Protein AF-A0A960BU29-F1 (afdb_monomer)

Foldseek 3Di:
DDDDDVPPDFDQPWKFKWKDQVVPDIDTPDIGPDPDDDDDDDLQTKMKIWMWTQGPVGIDDIDDIDIDGD

Secondary structure (DSSP, 8-state):
-----TT-PPPEEEEEEEEESSSS--EEEEEESSS-------TTS-EEEEEEEEETTEEPPPPPPEEE--

Mean predicted aligned error: 5.95 Å

pLDDT: mean 90.26, std 14.74, range [42.06, 98.38]

Structure (mmCIF, N/CA/C/O backbone):
data_AF-A0A960BU29-F1
#
_entry.id   AF-A0A960BU29-F1
#
loop_
_atom_site.group_PDB
_atom_site.id
_atom_site.type_symbol
_atom_site.label_atom_id
_atom_site.label_alt_id
_atom_site.label_comp_id
_atom_site.label_asym_id
_atom_site.label_entity_id
_atom_site.label_seq_id
_atom_site.pdbx_PDB_ins_code
_atom_site.Cartn_x
_atom_site.Cartn_y
_atom_site.Cartn_z
_atom_site.occupancy
_atom_site.B_iso_or_equiv
_atom_site.auth_seq_id
_atom_site.auth_comp_id
_atom_site.auth_asym_id
_atom_site.auth_atom_id
_atom_site.pdbx_PDB_model_num
ATOM 1 N N . MET A 1 1 ? 29.830 -3.898 -24.254 1.00 42.06 1 MET A N 1
ATOM 2 C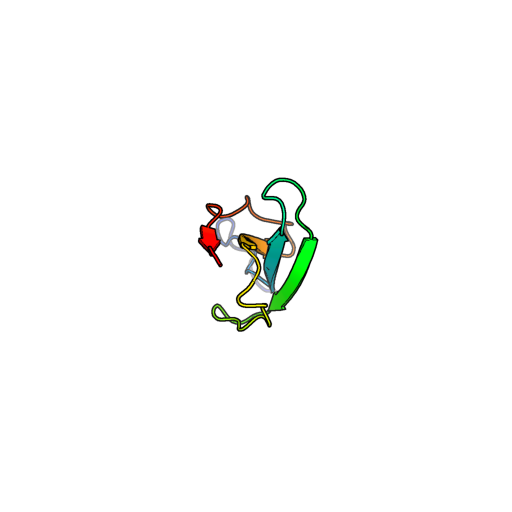 CA . MET A 1 1 ? 28.968 -2.782 -23.801 1.00 42.06 1 MET A CA 1
ATOM 3 C C . MET A 1 1 ? 27.519 -3.190 -24.038 1.00 42.06 1 MET A C 1
ATOM 5 O O . MET A 1 1 ? 27.191 -3.534 -25.166 1.00 42.06 1 MET A O 1
ATOM 9 N N . ALA A 1 2 ? 26.694 -3.294 -22.992 1.00 44.38 2 ALA A N 1
ATOM 10 C CA . ALA A 1 2 ? 25.342 -3.845 -23.109 1.00 44.38 2 ALA A CA 1
ATOM 11 C C . ALA A 1 2 ? 24.400 -2.871 -23.840 1.00 44.38 2 ALA A C 1
ATOM 13 O O . ALA A 1 2 ? 24.294 -1.698 -23.486 1.00 44.38 2 ALA A O 1
ATOM 14 N N . ARG A 1 3 ? 23.737 -3.377 -24.881 1.00 48.47 3 ARG A N 1
ATOM 15 C CA . ARG A 1 3 ? 22.795 -2.661 -25.745 1.00 48.47 3 ARG A CA 1
ATOM 16 C C . ARG A 1 3 ? 21.513 -2.391 -24.943 1.00 48.47 3 ARG A C 1
ATOM 18 O O . ARG A 1 3 ? 20.830 -3.333 -24.554 1.00 48.47 3 ARG A O 1
ATOM 25 N N . ARG A 1 4 ? 21.188 -1.124 -24.669 1.00 55.41 4 ARG A N 1
ATOM 26 C CA . ARG A 1 4 ? 19.867 -0.743 -24.143 1.00 55.41 4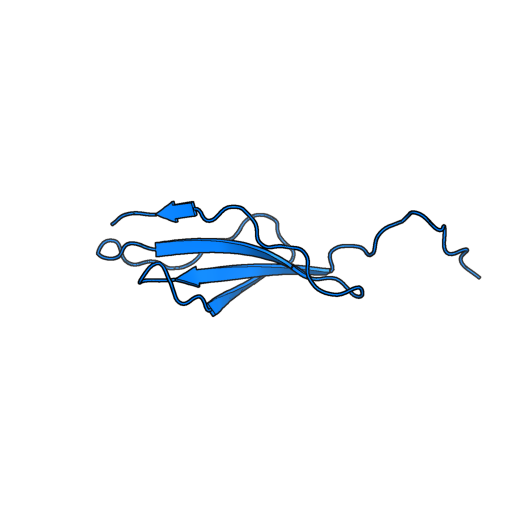 ARG A CA 1
ATOM 27 C C . ARG A 1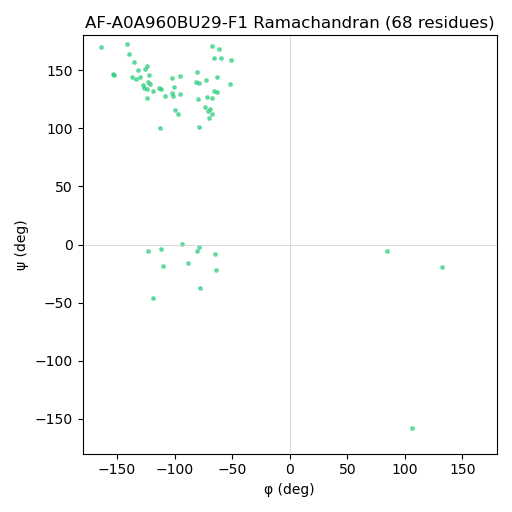 4 ? 18.839 -0.945 -25.255 1.00 55.41 4 ARG A C 1
ATOM 29 O O . ARG A 1 4 ? 18.848 -0.205 -26.234 1.00 55.41 4 ARG A O 1
ATOM 36 N N . THR A 1 5 ? 17.991 -1.957 -25.119 1.00 54.59 5 THR A N 1
ATOM 37 C CA . THR A 1 5 ? 16.849 -2.180 -26.011 1.00 54.59 5 THR A CA 1
ATOM 38 C C . THR A 1 5 ? 15.764 -1.143 -25.699 1.00 54.59 5 THR A C 1
ATOM 40 O O . THR A 1 5 ? 15.259 -1.136 -24.573 1.00 54.59 5 THR A O 1
ATOM 43 N N . PRO A 1 6 ? 15.375 -0.271 -26.646 1.00 48.34 6 PRO A N 1
ATOM 44 C CA . PRO A 1 6 ? 14.216 0.598 -26.474 1.00 48.34 6 PRO A CA 1
ATOM 45 C C . PRO A 1 6 ? 12.968 -0.292 -26.456 1.00 48.34 6 PRO A C 1
ATOM 47 O O . PRO A 1 6 ? 12.672 -0.957 -27.444 1.00 48.34 6 PRO A O 1
ATOM 50 N N . GLY A 1 7 ? 12.296 -0.381 -25.307 1.00 55.69 7 GLY A N 1
ATOM 51 C CA . GLY A 1 7 ? 11.126 -1.246 -25.098 1.00 55.69 7 GLY A CA 1
ATOM 52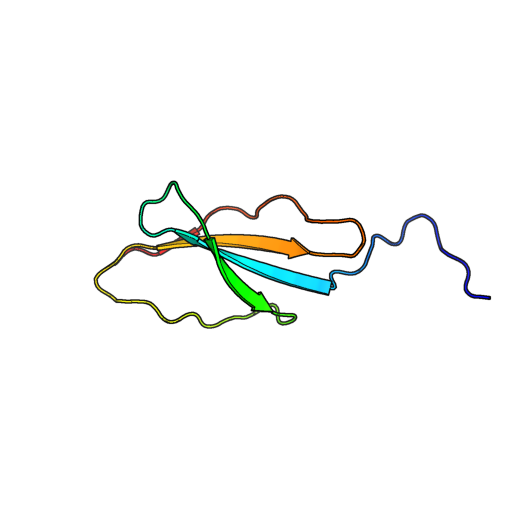 C C . GLY A 1 7 ? 11.184 -2.078 -23.815 1.00 55.69 7 GLY A C 1
ATOM 53 O O . GLY A 1 7 ? 10.146 -2.499 -23.313 1.00 55.69 7 GLY A O 1
ATOM 54 N N . ALA A 1 8 ? 12.370 -2.261 -23.228 1.00 61.28 8 ALA A N 1
ATOM 55 C CA . ALA A 1 8 ? 12.474 -2.789 -21.875 1.00 61.28 8 ALA A CA 1
ATOM 56 C C . ALA A 1 8 ? 12.173 -1.644 -20.900 1.00 61.28 8 ALA A C 1
ATOM 58 O O . ALA A 1 8 ? 13.014 -0.770 -20.683 1.00 61.28 8 ALA A O 1
ATOM 59 N N . GLY A 1 9 ? 10.953 -1.604 -20.360 1.00 70.12 9 GLY A N 1
ATOM 60 C CA . GLY A 1 9 ? 10.636 -0.724 -19.236 1.00 70.12 9 GLY A CA 1
ATOM 61 C C . GLY A 1 9 ? 11.656 -0.885 -18.102 1.00 70.12 9 GLY A C 1
ATOM 62 O O . GLY A 1 9 ? 12.363 -1.890 -18.012 1.00 70.12 9 GLY A O 1
ATOM 63 N N . PHE A 1 10 ? 11.758 0.116 -17.232 1.00 83.12 10 PHE A N 1
ATOM 64 C CA . PHE A 1 10 ? 12.652 0.023 -16.082 1.00 83.12 10 PHE A CA 1
ATOM 65 C C . PHE A 1 10 ? 12.148 -1.081 -15.142 1.00 83.12 10 PHE A C 1
ATOM 67 O O . PHE A 1 10 ? 10.947 -1.123 -14.861 1.00 83.12 10 PHE A O 1
ATOM 74 N N . PRO A 1 11 ? 13.023 -1.991 -14.678 1.00 89.75 11 PRO A N 1
ATOM 75 C CA . PRO A 1 11 ? 12.610 -3.048 -13.769 1.00 89.75 11 PRO A CA 1
ATOM 76 C C . PRO A 1 11 ? 12.108 -2.442 -12.457 1.00 89.75 11 PRO A C 1
ATOM 78 O O . PRO A 1 11 ? 12.652 -1.450 -11.971 1.00 89.75 11 PRO A O 1
ATOM 81 N N . VAL A 1 12 ? 11.083 -3.065 -11.874 1.00 93.12 12 VAL A N 1
ATOM 82 C CA . VAL A 1 12 ? 10.562 -2.645 -10.572 1.00 93.12 12 VAL A CA 1
ATOM 83 C C . VAL A 1 12 ? 11.589 -2.966 -9.495 1.00 93.12 12 VAL A C 1
ATOM 85 O O . VAL A 1 12 ? 11.881 -4.132 -9.235 1.00 93.12 12 VAL A O 1
ATOM 88 N N . SER A 1 13 ? 12.104 -1.924 -8.847 1.00 95.56 13 SER A N 1
ATOM 89 C CA . SER A 1 13 ? 13.081 -2.046 -7.766 1.00 95.56 13 SER A CA 1
ATOM 90 C C . SER A 1 13 ? 12.411 -2.448 -6.454 1.00 95.56 13 SER A C 1
ATOM 92 O O . SER A 1 13 ? 12.980 -3.210 -5.678 1.00 95.56 13 SER A O 1
ATOM 94 N N . GLN A 1 14 ? 11.205 -1.941 -6.182 1.00 97.31 14 GLN A N 1
ATOM 95 C CA . GLN A 1 14 ? 10.429 -2.266 -4.981 1.00 97.31 14 GLN A CA 1
ATOM 96 C C . GLN A 1 14 ? 8.956 -1.859 -5.117 1.00 97.31 14 GLN A C 1
ATOM 98 O O . GLN A 1 14 ? 8.564 -1.095 -5.995 1.00 97.31 14 GLN A O 1
ATOM 103 N N . TYR A 1 15 ? 8.149 -2.308 -4.164 1.00 98.12 15 TYR A N 1
ATOM 104 C CA . TYR A 1 15 ? 6.763 -1.917 -3.973 1.00 98.12 15 TYR A CA 1
ATOM 105 C C . TYR A 1 15 ? 6.601 -1.099 -2.694 1.00 98.12 15 TYR A C 1
ATOM 107 O O . TYR A 1 15 ? 7.090 -1.458 -1.616 1.00 98.12 15 TYR A O 1
ATOM 115 N N . LEU A 1 16 ? 5.867 0.002 -2.819 1.00 98.25 16 LEU A N 1
ATOM 116 C CA . LEU A 1 16 ? 5.473 0.890 -1.737 1.00 98.25 16 LEU A CA 1
ATOM 117 C C . LEU A 1 16 ? 4.041 0.577 -1.331 1.00 98.25 16 LEU A C 1
ATOM 119 O O . LEU A 1 16 ? 3.107 0.773 -2.104 1.00 98.25 16 LEU A O 1
ATOM 123 N N . VAL A 1 17 ? 3.868 0.119 -0.097 1.00 98.19 17 VAL A N 1
ATOM 124 C CA . VAL A 1 17 ? 2.560 -0.224 0.459 1.00 98.19 17 VAL A CA 1
ATOM 125 C C . VAL A 1 17 ? 2.073 0.959 1.275 1.00 98.19 17 VAL A C 1
ATOM 127 O O . VAL A 1 17 ? 2.642 1.278 2.325 1.00 98.19 17 VAL A O 1
ATOM 130 N N . TYR A 1 18 ? 1.020 1.607 0.794 1.00 98.38 18 TYR A N 1
ATOM 131 C CA . TYR A 1 18 ? 0.386 2.731 1.463 1.00 98.38 18 TYR A CA 1
ATOM 132 C C . TYR A 1 18 ? -0.798 2.259 2.296 1.00 98.38 18 TYR A C 1
ATOM 134 O O . TYR A 1 18 ? -1.516 1.340 1.910 1.00 98.38 18 TYR A O 1
ATOM 142 N N . ARG A 1 19 ? -1.021 2.914 3.437 1.00 98.25 19 ARG A N 1
ATOM 143 C CA . ARG A 1 19 ? -2.147 2.649 4.334 1.00 98.25 19 ARG A CA 1
ATOM 144 C C . ARG A 1 19 ? -2.820 3.943 4.762 1.00 98.25 19 ARG A C 1
ATOM 146 O O . ARG A 1 19 ? -2.135 4.911 5.086 1.00 98.25 19 ARG A O 1
ATOM 153 N N . SER A 1 20 ? -4.141 3.901 4.874 1.00 98.19 20 SER A N 1
ATOM 154 C CA . SER A 1 20 ? -4.964 4.904 5.545 1.00 98.19 20 SER A CA 1
ATOM 155 C C . SER A 1 20 ? -5.819 4.273 6.645 1.00 98.19 20 SER A C 1
ATOM 157 O O . SER A 1 20 ? -6.164 3.092 6.571 1.00 98.19 20 SER A O 1
ATOM 159 N N . THR A 1 21 ? -6.173 5.065 7.659 1.00 97.06 21 THR A N 1
ATOM 160 C CA . THR A 1 21 ? -7.162 4.722 8.700 1.00 97.06 21 THR A CA 1
ATOM 161 C C . THR A 1 21 ? -8.437 5.560 8.624 1.00 97.06 21 THR A C 1
ATOM 163 O O . THR A 1 21 ? -9.351 5.330 9.409 1.00 97.06 21 THR A O 1
ATOM 166 N N . ASN A 1 22 ? -8.500 6.540 7.721 1.00 96.06 22 ASN A N 1
ATOM 167 C CA . ASN A 1 22 ? -9.661 7.414 7.515 1.00 96.06 22 ASN A CA 1
ATOM 168 C C . ASN A 1 22 ? -10.190 7.377 6.070 1.00 96.06 22 ASN A C 1
ATOM 170 O O . ASN A 1 22 ? -11.218 7.978 5.793 1.00 96.06 22 ASN A O 1
ATOM 174 N N . GLY A 1 23 ? -9.500 6.679 5.162 1.00 94.81 23 GLY A N 1
ATOM 175 C CA . GLY A 1 23 ? -9.868 6.557 3.753 1.00 94.81 23 GLY A CA 1
ATOM 176 C C . GLY A 1 23 ? -9.378 7.703 2.865 1.00 94.81 23 GLY A C 1
ATOM 177 O O . GLY A 1 23 ? -9.497 7.590 1.650 1.00 94.81 23 GLY A O 1
ATOM 178 N N . SER A 1 24 ? -8.781 8.754 3.435 1.00 95.56 24 SER A N 1
ATOM 179 C CA . SER A 1 24 ? -8.411 9.973 2.698 1.00 95.56 24 SER A CA 1
ATOM 180 C C . SER A 1 24 ? -6.909 10.246 2.719 1.00 95.56 24 SER A C 1
ATOM 182 O O . SER A 1 24 ? -6.312 10.517 1.679 1.00 95.56 24 SER A O 1
ATOM 184 N N . THR A 1 25 ? -6.263 10.148 3.885 1.00 97.50 25 THR A N 1
ATOM 185 C CA . THR A 1 25 ? -4.818 10.386 4.019 1.00 97.50 25 THR A CA 1
ATOM 186 C C . THR A 1 25 ? -4.061 9.070 4.097 1.00 97.50 25 THR A C 1
ATOM 188 O O . THR A 1 25 ? -4.393 8.194 4.897 1.00 97.50 25 THR A O 1
ATOM 191 N N . PHE A 1 26 ? -3.042 8.918 3.251 1.00 98.31 26 PHE A N 1
ATOM 192 C CA . PHE A 1 26 ? -2.278 7.680 3.114 1.00 98.31 26 PHE A CA 1
ATOM 193 C C . PHE A 1 26 ? -0.794 7.912 3.367 1.00 98.31 26 PHE A C 1
ATOM 195 O O . PHE A 1 26 ? -0.217 8.871 2.859 1.00 98.31 26 PHE A O 1
ATOM 202 N N . SER A 1 27 ? -0.171 6.964 4.062 1.00 98.12 27 SER A N 1
ATOM 203 C CA . SER A 1 27 ? 1.270 6.958 4.325 1.00 98.12 27 SER A CA 1
ATOM 204 C C . SER A 1 27 ? 1.870 5.596 4.005 1.00 98.12 27 SER A C 1
ATOM 206 O O . SER A 1 27 ? 1.201 4.569 4.140 1.00 98.12 27 SER A O 1
ATOM 208 N N . VAL A 1 28 ? 3.143 5.572 3.609 1.00 97.88 28 VAL A N 1
ATOM 209 C CA . VAL A 1 28 ? 3.873 4.319 3.383 1.00 97.88 28 VAL A CA 1
ATOM 210 C C . VAL A 1 28 ? 4.061 3.601 4.715 1.00 97.88 28 VAL A C 1
ATOM 212 O O . VAL A 1 28 ? 4.603 4.166 5.662 1.00 97.88 28 VAL A O 1
ATOM 215 N N . VAL A 1 29 ? 3.636 2.343 4.782 1.00 97.69 29 VAL A N 1
ATOM 216 C CA . VAL A 1 29 ? 3.817 1.480 5.962 1.00 97.69 29 VAL A CA 1
ATOM 217 C C . VAL A 1 29 ? 4.814 0.358 5.726 1.00 97.69 29 VAL A C 1
ATOM 219 O O . VAL A 1 29 ? 5.317 -0.229 6.683 1.00 97.69 29 VAL A O 1
ATOM 222 N N . LYS A 1 30 ? 5.106 0.044 4.461 1.00 97.81 30 LYS A N 1
ATOM 223 C CA . LYS A 1 30 ? 6.125 -0.934 4.099 1.00 97.81 30 LYS A CA 1
ATOM 224 C C . LYS A 1 30 ? 6.717 -0.625 2.729 1.00 97.81 30 LYS A C 1
ATOM 226 O O . LYS A 1 30 ? 6.013 -0.174 1.828 1.00 97.81 30 LYS A O 1
ATOM 231 N N . ARG A 1 31 ? 8.006 -0.925 2.596 1.00 97.75 31 ARG A N 1
ATOM 232 C CA . ARG A 1 31 ? 8.722 -1.085 1.330 1.00 97.75 31 ARG A CA 1
ATOM 233 C C . ARG A 1 31 ? 9.140 -2.54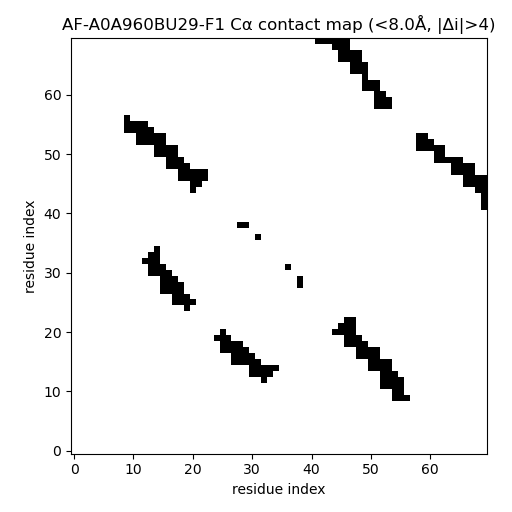3 1.211 1.00 97.75 31 ARG A C 1
ATOM 235 O O . ARG A 1 31 ? 9.578 -3.119 2.212 1.00 97.75 31 ARG A O 1
ATOM 242 N N . THR A 1 32 ? 8.948 -3.160 0.054 1.00 97.44 32 THR A N 1
ATOM 243 C CA . THR A 1 32 ? 9.283 -4.576 -0.135 1.00 97.44 32 THR A CA 1
ATOM 244 C C . THR A 1 32 ? 9.587 -4.893 -1.590 1.00 97.44 32 THR A C 1
ATOM 246 O O . THR A 1 32 ? 8.993 -4.311 -2.486 1.00 97.44 32 THR A O 1
ATOM 249 N N . THR A 1 33 ? 10.502 -5.824 -1.824 1.00 96.81 33 THR A N 1
ATOM 250 C CA . THR A 1 33 ? 10.754 -6.416 -3.145 1.00 96.81 33 THR A CA 1
ATOM 251 C C . THR A 1 33 ? 9.858 -7.631 -3.408 1.00 96.81 33 THR A C 1
ATOM 253 O O . THR A 1 33 ? 9.710 -8.057 -4.548 1.00 96.81 33 THR A O 1
ATOM 256 N N . SER A 1 34 ? 9.231 -8.187 -2.366 1.00 95.75 34 SER A N 1
ATOM 257 C CA . SER A 1 34 ? 8.280 -9.292 -2.470 1.00 95.75 34 SER A CA 1
ATOM 258 C C . SER A 1 34 ? 6.896 -8.796 -2.880 1.00 95.75 34 SER A C 1
ATOM 260 O O . SER A 1 34 ? 6.453 -7.724 -2.478 1.00 95.75 34 SER A O 1
ATOM 262 N N . THR A 1 35 ? 6.154 -9.624 -3.607 1.00 93.75 35 THR A N 1
ATOM 263 C CA . THR A 1 35 ? 4.764 -9.335 -4.000 1.00 93.75 35 THR A CA 1
ATOM 264 C C . THR A 1 35 ? 3.750 -9.628 -2.894 1.00 93.75 35 THR A C 1
ATOM 266 O O . THR A 1 35 ? 2.570 -9.323 -3.030 1.00 93.75 35 THR A O 1
ATOM 269 N N . THR A 1 36 ? 4.199 -10.204 -1.776 1.00 94.31 36 THR A N 1
ATOM 270 C CA . THR A 1 36 ? 3.372 -10.494 -0.602 1.00 94.31 36 THR A CA 1
ATOM 271 C C . THR A 1 36 ? 3.973 -9.846 0.636 1.00 94.31 36 THR A C 1
ATOM 273 O O . THR A 1 36 ? 5.168 -9.962 0.905 1.00 94.31 36 THR A O 1
ATOM 276 N N . VAL A 1 37 ? 3.126 -9.188 1.426 1.00 94.75 37 VAL A N 1
ATOM 277 C CA . VAL A 1 37 ? 3.516 -8.489 2.650 1.00 94.75 37 VAL A CA 1
ATOM 278 C C . VAL A 1 37 ? 2.508 -8.758 3.758 1.00 94.75 37 VAL A C 1
ATOM 280 O O . VAL A 1 37 ? 1.303 -8.818 3.527 1.00 94.75 37 VAL A O 1
ATOM 283 N N . ARG A 1 38 ? 2.998 -8.867 4.994 1.00 94.88 38 ARG A N 1
ATOM 284 C CA . ARG A 1 38 ? 2.157 -8.835 6.194 1.00 94.88 38 ARG A CA 1
ATOM 285 C C . ARG A 1 38 ? 2.384 -7.520 6.925 1.00 94.88 38 ARG A C 1
ATOM 287 O O . ARG A 1 38 ? 3.521 -7.159 7.226 1.00 94.88 38 ARG A O 1
ATOM 294 N N . VAL A 1 39 ? 1.300 -6.811 7.221 1.00 93.12 39 VAL A N 1
ATOM 295 C CA . VAL A 1 39 ? 1.323 -5.554 7.976 1.00 93.12 39 VAL A CA 1
ATOM 296 C C . VAL A 1 39 ? 0.509 -5.747 9.248 1.0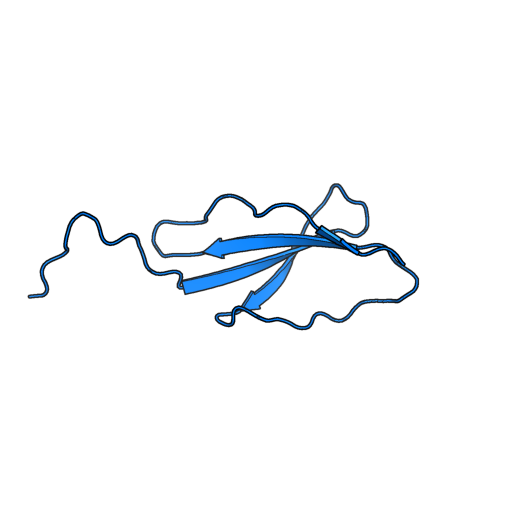0 93.12 39 VAL A C 1
ATOM 298 O O . VAL A 1 39 ? -0.613 -6.243 9.196 1.00 93.12 39 VAL A O 1
ATOM 301 N N . LYS A 1 40 ? 1.063 -5.347 10.398 1.00 92.69 40 LYS A N 1
ATOM 302 C CA . LYS A 1 40 ? 0.328 -5.386 11.669 1.00 92.69 40 LYS A CA 1
ATOM 303 C C . LYS A 1 40 ? -0.879 -4.441 11.603 1.00 92.69 40 LYS A C 1
ATOM 305 O O . LYS A 1 40 ? -0.742 -3.269 11.237 1.00 92.69 40 LYS A O 1
ATOM 310 N N . SER A 1 41 ? -2.041 -4.946 11.999 1.00 91.50 41 SER A N 1
ATOM 311 C CA . SER A 1 41 ? -3.311 -4.218 12.041 1.00 91.50 41 SER A CA 1
ATOM 312 C C . SER A 1 41 ? -4.051 -4.499 13.352 1.00 91.50 41 SER A C 1
ATOM 314 O O . SER A 1 41 ? -3.797 -5.493 14.031 1.00 91.50 41 SER A O 1
ATOM 316 N N . SER A 1 42 ? -4.947 -3.590 13.734 1.00 94.25 42 SER A N 1
ATOM 317 C CA . SER A 1 42 ? -5.862 -3.779 14.861 1.00 94.25 42 SER A CA 1
ATOM 318 C C . SER A 1 42 ? -7.238 -4.184 14.347 1.00 94.25 42 SER A C 1
ATOM 320 O O . SER A 1 42 ? -7.766 -3.526 13.457 1.00 94.25 42 SER A O 1
ATOM 322 N N . ARG A 1 43 ? -7.866 -5.187 14.971 1.00 91.56 43 ARG A N 1
ATOM 323 C CA . ARG A 1 43 ? -9.239 -5.626 14.644 1.00 91.56 43 ARG A CA 1
ATOM 324 C C . ARG A 1 43 ? -10.324 -4.582 14.937 1.00 91.56 43 ARG A C 1
ATOM 326 O O . ARG A 1 43 ? -11.475 -4.781 14.606 1.00 91.56 43 ARG A O 1
ATOM 333 N N . LYS A 1 44 ? -9.992 -3.467 15.594 1.00 95.25 44 LYS A N 1
ATOM 334 C CA . LYS A 1 44 ? -10.960 -2.398 15.905 1.00 95.25 44 LYS A CA 1
ATOM 335 C C . LYS A 1 44 ? -10.985 -1.287 14.852 1.00 95.25 44 LYS A C 1
ATOM 337 O O . LYS A 1 44 ? -11.697 -0.303 15.035 1.00 95.25 44 LYS A O 1
ATOM 342 N N . LYS A 1 45 ? -10.172 -1.389 13.797 1.00 95.69 45 LYS A N 1
ATOM 343 C CA . LYS A 1 45 ? -9.973 -0.316 12.821 1.00 95.69 45 LYS A CA 1
ATOM 344 C C . LYS A 1 45 ? -10.194 -0.820 11.406 1.00 95.69 45 LYS A C 1
ATOM 346 O O . LYS A 1 45 ? -9.685 -1.867 11.029 1.00 95.69 45 LYS A O 1
ATOM 351 N N . THR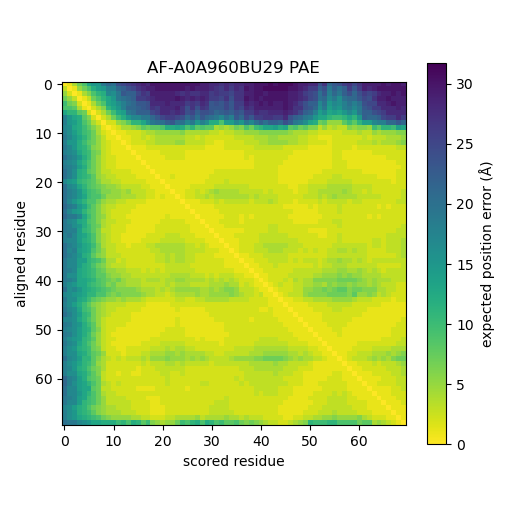 A 1 46 ? -10.880 0.001 10.624 1.00 97.31 46 THR A N 1
ATOM 352 C CA . THR A 1 46 ? -10.902 -0.126 9.171 1.00 97.31 46 THR A CA 1
ATOM 353 C C . THR A 1 46 ? -9.614 0.459 8.602 1.00 97.31 46 THR A C 1
ATOM 355 O O . THR A 1 46 ? -9.151 1.515 9.042 1.00 97.31 46 THR A O 1
ATOM 358 N N . TYR A 1 47 ? -9.053 -0.210 7.607 1.00 98.00 47 TYR A N 1
ATOM 359 C CA . TYR A 1 47 ? -7.878 0.239 6.880 1.00 98.00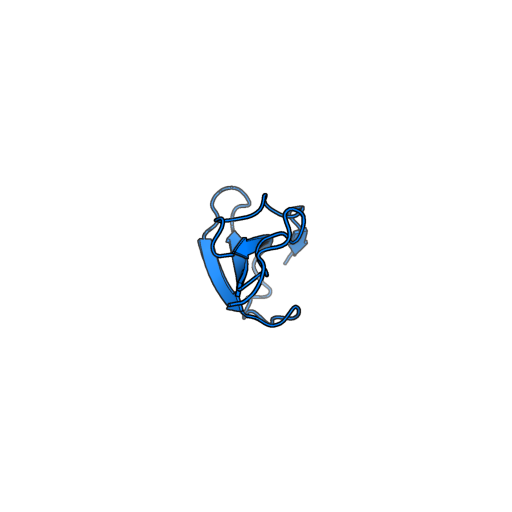 47 TYR A CA 1
ATOM 360 C C . TYR A 1 47 ? -8.149 0.266 5.383 1.00 98.00 47 TYR A C 1
AT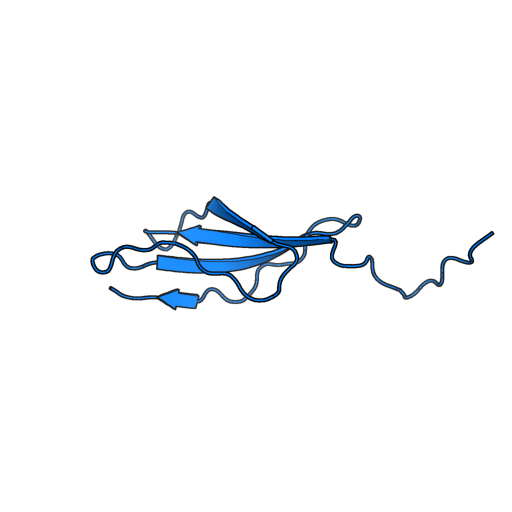OM 362 O O . TYR A 1 47 ? -8.919 -0.534 4.863 1.00 98.00 47 TYR A O 1
ATOM 370 N N . TRP A 1 48 ? -7.464 1.157 4.681 1.00 98.31 48 TRP A N 1
ATOM 371 C CA . TRP A 1 48 ? -7.427 1.175 3.225 1.00 98.31 48 TRP A CA 1
ATOM 372 C C . TRP A 1 48 ? -5.989 1.038 2.778 1.00 98.31 48 TRP A C 1
ATOM 374 O O . TRP A 1 48 ? -5.108 1.672 3.363 1.00 98.31 48 TRP A O 1
ATOM 384 N N . PHE A 1 49 ? -5.761 0.236 1.748 1.00 98.19 49 PHE A N 1
ATOM 385 C CA . PHE A 1 49 ? -4.439 0.020 1.189 1.00 98.19 49 PHE A CA 1
ATOM 386 C C . PHE A 1 49 ? -4.450 0.203 -0.319 1.00 98.19 49 PHE A C 1
ATOM 388 O O . PHE A 1 49 ? -5.401 -0.182 -0.997 1.00 98.19 49 PHE A O 1
ATOM 395 N N . TYR A 1 50 ? -3.354 0.745 -0.825 1.00 98.38 50 TYR A N 1
ATOM 396 C CA . TYR A 1 50 ? -2.976 0.649 -2.226 1.00 98.38 50 TYR A CA 1
ATOM 397 C C . TYR A 1 50 ? -1.468 0.421 -2.308 1.00 98.38 50 TYR A C 1
ATOM 399 O O . TYR A 1 50 ? -0.730 0.638 -1.337 1.00 98.38 50 TYR A O 1
ATOM 407 N N . VAL A 1 51 ? -1.014 -0.018 -3.475 1.00 98.31 51 VAL A N 1
ATOM 408 C CA . VAL A 1 51 ? 0.395 -0.272 -3.759 1.00 98.31 51 VAL A CA 1
ATOM 409 C C . VAL A 1 51 ? 0.829 0.571 -4.952 1.00 98.31 51 VAL A C 1
ATOM 411 O O . VAL A 1 51 ? 0.043 0.839 -5.858 1.00 98.31 51 VAL A O 1
ATOM 414 N N . VAL A 1 52 ? 2.081 1.012 -4.920 1.00 98.06 52 VAL A N 1
ATOM 415 C CA . VAL A 1 52 ? 2.768 1.688 -6.024 1.00 98.06 52 VAL A CA 1
ATOM 416 C C . VAL A 1 52 ? 4.070 0.941 -6.292 1.00 98.06 52 VAL A C 1
ATOM 418 O O . VAL A 1 52 ? 4.784 0.606 -5.344 1.00 98.06 52 VAL A O 1
ATOM 421 N N . ALA A 1 53 ? 4.381 0.684 -7.560 1.00 97.31 53 ALA A N 1
ATOM 422 C CA . ALA A 1 53 ? 5.691 0.192 -7.968 1.00 97.31 53 ALA A CA 1
ATOM 423 C C . ALA A 1 53 ? 6.676 1.366 -8.064 1.00 97.31 53 ALA A C 1
ATOM 425 O O . ALA A 1 53 ? 6.322 2.451 -8.523 1.00 97.31 53 ALA A O 1
ATOM 426 N N . ASP A 1 54 ? 7.905 1.156 -7.614 1.00 96.75 54 ASP A N 1
ATOM 427 C CA . ASP A 1 54 ? 8.978 2.149 -7.571 1.00 96.75 54 ASP A CA 1
ATOM 428 C C . ASP A 1 54 ? 10.177 1.578 -8.336 1.00 96.75 54 ASP A C 1
ATOM 430 O O . ASP A 1 54 ? 10.600 0.445 -8.091 1.00 96.75 54 ASP A O 1
ATOM 434 N N . SER A 1 55 ? 10.660 2.341 -9.315 1.00 94.75 55 SER A N 1
ATOM 435 C CA . SER A 1 55 ? 11.727 1.964 -10.252 1.00 94.75 55 SER A CA 1
ATOM 436 C C . SER A 1 55 ? 12.632 3.171 -10.512 1.00 94.75 55 SER A C 1
ATOM 438 O O . SER A 1 55 ? 12.286 4.294 -10.144 1.00 94.75 55 SER A O 1
ATOM 440 N N . ASP A 1 56 ? 13.745 2.983 -11.222 1.00 91.56 56 ASP A N 1
ATOM 441 C CA . ASP A 1 56 ? 14.644 4.099 -11.576 1.00 91.56 56 ASP A CA 1
ATOM 442 C C . ASP A 1 56 ? 13.999 5.147 -12.505 1.00 91.56 56 ASP A C 1
ATOM 444 O O . ASP A 1 56 ? 14.414 6.302 -12.516 1.00 91.56 56 ASP A O 1
ATOM 448 N N . ALA A 1 57 ? 12.945 4.788 -13.246 1.00 90.44 57 ALA A N 1
ATOM 449 C CA . ALA A 1 57 ? 12.130 5.747 -14.004 1.00 90.44 57 ALA A CA 1
ATOM 450 C C . ALA A 1 57 ? 11.116 6.529 -13.156 1.00 90.44 57 ALA A C 1
ATOM 452 O O . ALA A 1 57 ? 10.387 7.368 -13.684 1.00 90.44 57 ALA A O 1
ATOM 453 N N . GLY A 1 58 ? 11.037 6.249 -11.858 1.00 92.62 58 GLY A N 1
ATOM 454 C CA . GLY A 1 58 ? 10.045 6.810 -10.957 1.00 92.62 58 GLY A CA 1
ATOM 455 C C . GLY A 1 58 ? 8.970 5.802 -10.562 1.00 92.62 58 GLY A C 1
ATOM 456 O O . GLY A 1 58 ? 9.166 4.584 -10.570 1.00 92.62 58 GLY A O 1
ATOM 457 N N . ARG A 1 59 ? 7.827 6.339 -10.138 1.00 95.06 59 ARG A N 1
ATOM 458 C CA . ARG A 1 59 ? 6.734 5.567 -9.543 1.00 95.06 59 ARG A CA 1
ATOM 459 C C . ARG A 1 59 ? 5.605 5.336 -10.527 1.00 95.06 59 ARG A C 1
ATOM 461 O O . ARG A 1 59 ? 5.261 6.233 -11.290 1.00 95.06 59 ARG A O 1
ATOM 468 N N . SER A 1 60 ? 4.996 4.159 -10.445 1.00 95.81 60 SER A N 1
ATOM 469 C CA . SER A 1 60 ? 3.761 3.862 -11.163 1.00 95.81 60 SER A CA 1
ATOM 470 C C . SER A 1 60 ? 2.584 4.682 -10.632 1.00 95.81 60 SER A C 1
ATOM 472 O O . SER A 1 60 ? 2.630 5.265 -9.543 1.00 95.81 60 SER A O 1
ATOM 474 N N . GLU A 1 61 ? 1.469 4.620 -11.356 1.00 96.81 61 GLU A N 1
ATOM 475 C CA . GLU A 1 61 ? 0.165 4.951 -10.789 1.00 96.81 61 GLU A CA 1
ATOM 476 C C . GLU A 1 61 ? -0.171 4.045 -9.594 1.00 96.81 61 GLU A C 1
ATOM 478 O O . GLU A 1 61 ? 0.413 2.972 -9.392 1.00 96.81 61 GLU A O 1
ATOM 483 N N . ARG A 1 62 ? -1.114 4.503 -8.768 1.00 97.38 62 ARG A N 1
ATOM 484 C CA . ARG A 1 62 ? -1.598 3.739 -7.615 1.00 97.38 62 ARG A CA 1
ATOM 485 C C . ARG A 1 62 ? -2.469 2.587 -8.097 1.00 97.38 62 ARG A C 1
ATOM 487 O O . ARG A 1 62 ? -3.294 2.765 -8.987 1.00 97.38 62 ARG A O 1
ATOM 494 N N . SER A 1 63 ? -2.356 1.437 -7.441 1.00 97.88 63 SER A N 1
ATOM 495 C CA . SER A 1 63 ? -3.334 0.364 -7.604 1.00 97.88 63 SER A CA 1
ATOM 496 C C . SER A 1 63 ? -4.736 0.808 -7.172 1.00 97.88 63 SER A C 1
ATOM 498 O O . SER A 1 63 ? -4.905 1.791 -6.441 1.00 97.88 63 SER A O 1
ATOM 500 N N . ALA A 1 64 ? -5.743 -0.003 -7.511 1.00 97.81 64 ALA A N 1
ATOM 501 C CA . ALA A 1 64 ? -7.052 0.105 -6.882 1.00 97.81 64 ALA A CA 1
ATOM 502 C C . ALA A 1 64 ? -6.914 0.078 -5.350 1.00 97.81 64 ALA A C 1
ATOM 504 O O . ALA A 1 64 ? -6.119 -0.686 -4.785 1.00 97.81 64 ALA A O 1
ATOM 505 N N . THR A 1 65 ? -7.683 0.934 -4.679 1.00 97.81 65 THR A N 1
ATOM 506 C CA . THR A 1 65 ? -7.694 0.979 -3.217 1.00 97.81 65 THR A CA 1
ATOM 507 C C . THR A 1 65 ? -8.573 -0.143 -2.688 1.00 97.81 65 THR A C 1
ATOM 509 O O . THR A 1 65 ? -9.752 -0.229 -3.018 1.00 97.81 65 THR A O 1
ATOM 512 N N . THR A 1 66 ? -8.012 -0.974 -1.816 1.00 98.00 66 THR A N 1
ATOM 513 C CA . THR A 1 66 ? -8.742 -2.053 -1.145 1.00 98.00 66 THR A CA 1
ATOM 514 C C . THR A 1 66 ? -9.076 -1.642 0.284 1.00 98.00 66 THR A C 1
ATOM 516 O O . THR A 1 66 ? -8.197 -1.199 1.028 1.00 98.00 66 THR A O 1
ATOM 519 N N . LYS A 1 67 ? -10.343 -1.797 0.681 1.00 96.94 67 LYS A N 1
ATOM 520 C CA . LYS A 1 67 ? -10.824 -1.545 2.045 1.00 96.94 67 LYS A CA 1
ATOM 521 C C . LYS A 1 67 ? -10.837 -2.844 2.848 1.00 96.94 67 LYS A C 1
ATOM 523 O O . LYS A 1 67 ? -11.446 -3.824 2.440 1.00 96.94 67 LYS A O 1
ATOM 528 N N . PHE A 1 68 ? -10.239 -2.800 4.027 1.00 94.88 68 PHE A N 1
ATOM 529 C CA . PHE A 1 68 ? -10.252 -3.858 5.027 1.00 94.88 68 PHE A CA 1
ATOM 530 C C . PHE A 1 68 ? -11.053 -3.356 6.231 1.00 94.88 68 PHE A C 1
ATOM 532 O O . PHE A 1 68 ? -10.538 -2.525 6.984 1.00 94.88 68 PHE A O 1
ATOM 539 N N . PRO A 1 69 ? -12.325 -3.758 6.382 1.00 92.88 69 PRO A N 1
ATOM 540 C CA . PRO A 1 69 ? -13.141 -3.358 7.523 1.00 92.88 69 PRO A CA 1
ATOM 541 C C . PRO A 1 69 ? -12.602 -3.937 8.837 1.00 92.88 69 PRO A C 1
ATOM 543 O O . PRO A 1 69 ? -11.815 -4.884 8.832 1.00 92.88 69 PRO A O 1
ATOM 546 N N . LYS A 1 70 ? -13.021 -3.321 9.948 1.00 88.00 70 LYS A N 1
ATOM 547 C CA . LYS A 1 70 ? -12.887 -3.908 11.288 1.00 88.00 70 LYS A CA 1
ATOM 548 C C . LYS A 1 70 ? -13.580 -5.271 11.374 1.00 88.00 70 LYS A C 1
ATOM 550 O O . LYS A 1 70 ? -14.645 -5.406 10.729 1.00 88.00 70 LYS A O 1
#

Solvent-accessible surface area (backbone atoms only — not comparable to full-atom values): 4438 Å² total; per-residue (Å²): 134,88,80,83,62,93,83,69,71,69,65,74,68,31,37,41,35,32,40,18,74,80,76,77,63,70,46,77,77,46,77,38,78,59,98,72,84,90,74,96,79,58,77,88,42,43,37,30,36,36,44,27,46,34,28,94,86,44,67,54,73,71,47,79,76,46,77,44,72,82

Nearest PDB structures (foldseek):
  1wj3-assembly1_A  TM=8.388E-01  e=6.667E-02  Homo sapiens
  7zcb-assembly2_C  TM=6.909E-01  e=2.184E-01  Homo sapiens
  4plo-assembly1_B-2  TM=7.089E-01  e=3.725E-01  Mus musculus
  7mrn-assembly1_A  TM=7.104E-01  e=8.054E-01  Mus musculus
  7y6e-assembly7_G  TM=7.125E-01  e=9.622E-01  Chelicerata

Sequence (70 aa):
MARRTPGAGFPVSQYLVYRSTNGSTFSVVKRTTSTTVRVKSSRKKTYWFYVVADSDAGRSERSATTKFPK

Radius of gyration: 15.32 Å; Cα contacts (8 Å, |Δi|>4): 121; chains: 1; bounding box: 42×21×42 Å